Protein AF-A0A8C4RCW8-F1 (afdb_monomer_lite)

Secondary structure (DSSP, 8-state):
---SSHHHHHHHHHHHHHHHHHHHHHHHHHHHHHHHHHTT-------PPPPPTT--EEEEEE--SS-TT-TTEEEEEEEE-TTS-EEEEEEE-TT--EEE-TTTTTTEEEEEETTEEEEEE-S--GGG--EEEEEEEE-

Foldseek 3Di:
DDDDPVVVVVVVVVVVVVVVVVVVVVVVVVVVVVVVVVVVPDPPPPDDDDDDAQAKDKDKDFDDPDWQLDQQKKKWKWWADVPDDIDTAKIAHNVRDIDGDPVQVVFWDWGDDGRMIMIMGGRDDPVVPTDMDMDMDGD

Organism: Erpetoichthys calabaricus (NCBI:txid27687)

InterPro domains:
  IPR007110 Immunoglobulin-like domain [PS50835] (42-139)
  IPR013106 Immunoglobulin V-set domain [PF07686] (52-135)
  IPR013106 Immunoglobulin V-set domain [SM00406] (56-136)
  IPR013783 Immunoglobulin-like fold [G3DSA:2.60.40.10] (32-139)
  IPR036179 Immunoglobulin-like domain superfamily [SSF48726] (51-137)
  IPR050199 Immunoglobulin Heavy Variable [PTHR23266] (36-139)

pLDDT: mean 85.11, std 15.58, range [30.64, 97.31]

Structure (mmCIF, N/CA/C/O backbone):
data_AF-A0A8C4RCW8-F1
#
_entry.id   AF-A0A8C4RCW8-F1
#
loop_
_atom_site.group_PDB
_atom_site.id
_atom_site.type_symbol
_atom_site.label_atom_id
_atom_site.label_alt_id
_atom_site.label_comp_id
_atom_site.label_asym_id
_atom_site.label_entity_id
_atom_site.label_seq_id
_atom_site.pdbx_PDB_ins_code
_atom_site.Cartn_x
_atom_site.Cartn_y
_atom_site.Cartn_z
_atom_site.occupancy
_atom_site.B_iso_or_equiv
_atom_site.auth_seq_id
_atom_site.auth_comp_id
_atom_site.auth_asym_id
_atom_site.auth_atom_id
_atom_site.pdbx_PDB_model_num
ATOM 1 N N . MET A 1 1 ? 16.401 -87.319 11.602 1.00 30.64 1 MET A N 1
ATOM 2 C CA . MET A 1 1 ? 16.632 -86.314 12.660 1.00 30.64 1 MET A CA 1
ATOM 3 C C . MET A 1 1 ? 16.964 -84.978 11.993 1.00 30.64 1 MET A C 1
ATOM 5 O O . MET A 1 1 ? 17.911 -84.929 11.224 1.00 30.64 1 MET A O 1
ATOM 9 N N . PHE A 1 2 ? 16.088 -83.987 12.214 1.00 37.00 2 PHE A N 1
ATOM 10 C CA . PHE A 1 2 ? 16.123 -82.535 11.931 1.00 37.00 2 PHE A CA 1
ATOM 11 C C . PHE A 1 2 ? 16.823 -81.992 10.667 1.00 37.00 2 PHE A C 1
ATOM 13 O O . PHE A 1 2 ? 18.025 -81.754 10.696 1.00 37.00 2 PHE A O 1
ATOM 20 N N . LYS A 1 3 ? 16.043 -81.644 9.622 1.00 38.06 3 LYS A N 1
ATOM 21 C CA . LYS A 1 3 ? 16.319 -80.506 8.704 1.00 38.06 3 LYS A CA 1
ATOM 22 C C . LYS A 1 3 ? 15.182 -80.282 7.681 1.00 38.06 3 LYS A C 1
ATOM 24 O O . LYS A 1 3 ? 15.293 -80.714 6.545 1.00 38.06 3 LYS A O 1
ATOM 29 N N . CYS A 1 4 ? 14.089 -79.622 8.087 1.00 40.97 4 CYS A N 1
ATOM 30 C CA . CYS A 1 4 ? 13.158 -78.895 7.188 1.00 40.97 4 CYS A CA 1
ATOM 31 C C . CYS A 1 4 ? 12.113 -78.070 7.985 1.00 40.97 4 CYS A C 1
ATOM 33 O O . CYS A 1 4 ? 10.918 -78.166 7.755 1.00 40.97 4 CYS A O 1
ATOM 35 N N . HIS A 1 5 ? 12.553 -77.312 8.991 1.00 45.53 5 HIS A N 1
ATOM 36 C CA . HIS A 1 5 ? 11.699 -76.349 9.720 1.00 45.53 5 HIS A CA 1
ATOM 37 C C . HIS A 1 5 ? 12.378 -74.976 9.729 1.00 45.53 5 HIS A C 1
ATOM 39 O O . HIS A 1 5 ? 11.797 -73.981 9.320 1.00 45.53 5 HIS A O 1
ATOM 45 N N . ILE A 1 6 ? 13.693 -74.988 9.967 1.00 52.81 6 ILE A N 1
ATOM 46 C CA . ILE A 1 6 ? 14.587 -73.826 9.918 1.00 52.81 6 ILE A CA 1
ATOM 47 C C . ILE A 1 6 ? 14.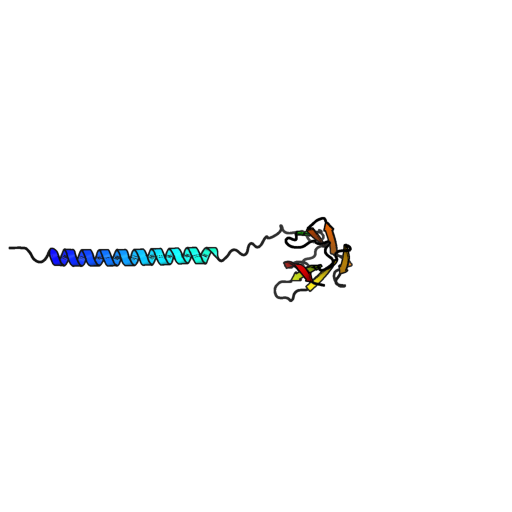459 -73.018 8.612 1.00 52.81 6 ILE A C 1
ATOM 49 O O . ILE A 1 6 ? 14.494 -71.799 8.660 1.00 52.81 6 ILE A O 1
ATOM 53 N N . TYR A 1 7 ? 14.283 -73.656 7.447 1.00 48.34 7 TYR A N 1
ATOM 54 C CA . TYR A 1 7 ? 14.145 -72.929 6.174 1.00 48.34 7 TYR A CA 1
ATOM 55 C C . TYR A 1 7 ? 12.815 -72.166 6.079 1.00 48.34 7 TYR A C 1
ATOM 57 O O . TYR A 1 7 ? 12.799 -71.030 5.625 1.00 48.34 7 TYR A O 1
ATOM 65 N N .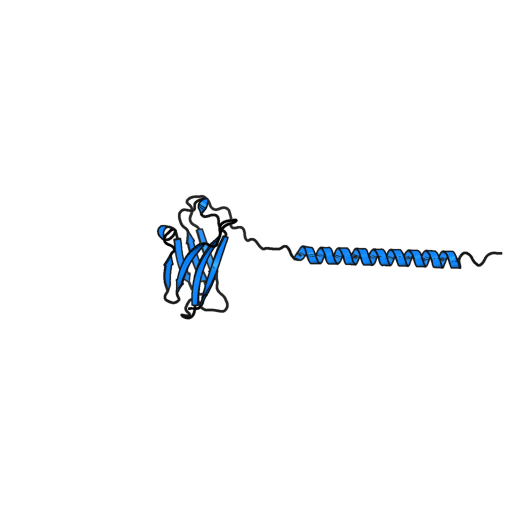 VAL A 1 8 ? 11.715 -72.757 6.553 1.00 56.84 8 VAL A N 1
ATOM 66 C CA . VAL A 1 8 ? 10.392 -72.114 6.552 1.00 56.84 8 VAL A CA 1
ATOM 67 C C . VAL A 1 8 ? 10.355 -70.981 7.580 1.00 56.84 8 VAL A C 1
ATOM 69 O O . VAL A 1 8 ? 9.899 -69.892 7.251 1.00 56.84 8 VAL A O 1
ATOM 72 N N . ASP A 1 9 ? 10.937 -71.181 8.765 1.00 68.31 9 ASP A N 1
ATOM 73 C CA . ASP A 1 9 ? 11.056 -70.141 9.794 1.00 68.31 9 ASP A CA 1
ATOM 74 C C . ASP A 1 9 ? 11.954 -68.974 9.331 1.00 68.31 9 ASP A C 1
ATOM 76 O O . ASP A 1 9 ? 11.612 -67.813 9.545 1.00 68.31 9 ASP A O 1
ATOM 80 N N . ILE A 1 10 ? 13.059 -69.251 8.621 1.00 66.12 10 ILE A N 1
ATOM 81 C CA . ILE A 1 10 ? 13.927 -68.223 8.013 1.00 66.12 10 ILE A CA 1
ATOM 82 C C . ILE A 1 10 ? 13.200 -67.464 6.899 1.00 66.12 10 ILE A C 1
ATOM 84 O O . ILE A 1 10 ? 13.324 -66.244 6.822 1.00 66.12 10 ILE A O 1
ATOM 88 N N . VAL A 1 11 ? 12.439 -68.151 6.042 1.00 70.62 11 VAL A N 1
ATOM 89 C CA . VAL A 1 11 ? 11.687 -67.516 4.946 1.00 70.62 11 VAL A CA 1
ATOM 90 C C . VAL A 1 11 ? 10.548 -66.650 5.493 1.00 70.62 11 VAL A C 1
ATOM 92 O O . VAL A 1 11 ? 10.370 -65.527 5.028 1.00 70.62 11 VAL A O 1
ATOM 95 N N . ILE A 1 12 ? 9.828 -67.110 6.522 1.00 77.25 12 ILE A N 1
ATOM 96 C CA . ILE A 1 12 ? 8.775 -66.336 7.199 1.00 77.25 12 ILE A CA 1
ATOM 97 C C . ILE A 1 12 ? 9.371 -65.131 7.932 1.00 77.25 12 ILE A C 1
ATOM 99 O O . ILE A 1 12 ? 8.858 -64.021 7.804 1.00 77.25 12 ILE A O 1
ATOM 103 N N . TYR A 1 13 ? 10.473 -65.316 8.663 1.00 77.94 13 TYR A N 1
ATOM 104 C CA . TYR A 1 13 ? 11.160 -64.229 9.361 1.00 77.94 13 TYR A CA 1
ATOM 105 C C . TYR A 1 13 ? 11.724 -63.192 8.381 1.00 77.94 13 TYR A C 1
ATOM 107 O O . TYR A 1 13 ? 11.571 -61.989 8.588 1.00 77.94 13 TYR A O 1
ATOM 115 N N . SER A 1 14 ? 12.301 -63.646 7.264 1.00 80.94 14 SER A N 1
ATOM 116 C CA . SER A 1 14 ? 12.764 -62.781 6.177 1.00 80.94 14 SER A CA 1
ATOM 117 C C . SER A 1 14 ? 11.608 -62.004 5.540 1.00 80.94 14 SER A C 1
ATOM 119 O O . SER A 1 14 ? 11.719 -60.792 5.367 1.00 80.94 14 SER A O 1
ATOM 121 N N . PHE A 1 15 ? 10.474 -62.654 5.267 1.00 86.12 15 PHE A N 1
ATOM 122 C CA . PHE A 1 15 ? 9.273 -62.006 4.737 1.00 86.12 15 PHE A CA 1
ATOM 123 C C . PHE A 1 15 ? 8.693 -60.966 5.710 1.00 86.12 15 PHE A C 1
ATOM 125 O O . PHE A 1 15 ? 8.351 -59.857 5.302 1.00 86.12 15 PHE A O 1
ATOM 132 N N . TYR A 1 16 ? 8.652 -61.280 7.008 1.00 86.38 16 TYR A N 1
ATOM 133 C CA . TYR A 1 16 ? 8.204 -60.361 8.056 1.00 86.38 16 TYR A CA 1
ATOM 134 C C . TYR A 1 16 ? 9.112 -59.127 8.176 1.00 86.38 16 TYR A C 1
ATOM 136 O O . TYR A 1 16 ? 8.618 -58.002 8.256 1.00 86.38 16 TYR A O 1
ATOM 144 N N . ILE A 1 17 ? 10.436 -59.309 8.101 1.00 86.81 17 ILE A N 1
ATOM 145 C CA . ILE A 1 17 ? 11.400 -58.199 8.054 1.00 86.81 17 ILE A CA 1
ATOM 146 C C . ILE A 1 17 ? 11.170 -57.322 6.819 1.00 86.81 17 ILE A C 1
ATOM 148 O O . ILE A 1 17 ? 11.154 -56.099 6.941 1.00 86.81 17 ILE A O 1
ATOM 152 N N . ILE A 1 18 ? 10.957 -57.920 5.642 1.00 90.00 18 ILE A N 1
ATOM 153 C CA . ILE A 1 18 ? 10.690 -57.176 4.403 1.00 90.00 18 ILE A CA 1
ATOM 154 C C . ILE A 1 18 ? 9.410 -56.338 4.540 1.00 90.00 18 ILE A C 1
ATOM 156 O O . ILE A 1 18 ? 9.418 -55.162 4.182 1.00 90.00 18 ILE A O 1
ATOM 160 N N . ILE A 1 19 ? 8.339 -56.893 5.117 1.00 91.31 19 ILE A N 1
ATOM 161 C CA . ILE A 1 19 ? 7.096 -56.151 5.386 1.00 91.31 19 ILE A CA 1
ATOM 162 C C . ILE A 1 19 ? 7.344 -54.978 6.339 1.00 91.31 19 ILE A C 1
ATOM 164 O O . ILE A 1 19 ? 6.874 -53.874 6.070 1.00 91.31 19 ILE A O 1
ATOM 168 N N . ILE A 1 20 ? 8.099 -55.182 7.423 1.00 92.00 20 ILE A N 1
ATOM 169 C CA . ILE A 1 20 ? 8.439 -54.102 8.361 1.00 92.00 20 ILE A CA 1
ATOM 170 C C . ILE A 1 20 ? 9.222 -52.992 7.654 1.00 92.00 20 ILE A C 1
ATOM 172 O O . ILE A 1 20 ? 8.903 -51.820 7.833 1.00 92.00 20 ILE A O 1
ATOM 176 N N . ILE A 1 21 ? 10.204 -53.338 6.817 1.00 93.12 21 ILE A N 1
ATOM 177 C CA . ILE A 1 21 ? 10.981 -52.360 6.042 1.00 93.12 21 ILE A CA 1
ATOM 178 C C . ILE A 1 21 ? 10.069 -51.581 5.082 1.00 93.12 21 ILE A C 1
ATOM 180 O O . ILE A 1 21 ? 10.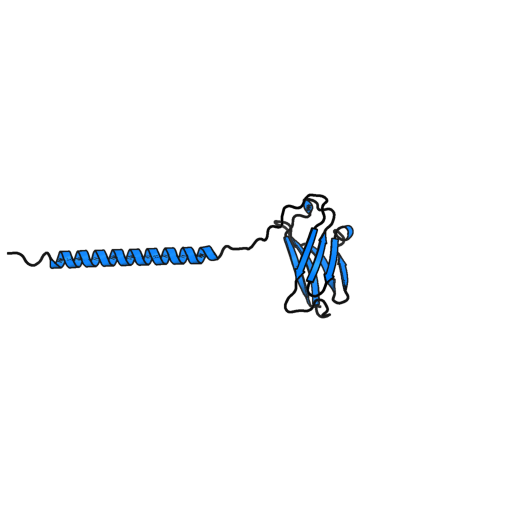192 -50.360 4.982 1.00 93.12 21 ILE A O 1
ATOM 184 N N . ILE A 1 22 ? 9.119 -52.256 4.424 1.00 94.19 22 ILE A N 1
ATOM 185 C CA . ILE A 1 22 ? 8.127 -51.614 3.546 1.00 94.19 22 ILE A CA 1
ATOM 186 C C . ILE A 1 22 ? 7.196 -50.681 4.343 1.00 94.19 22 ILE A C 1
ATOM 188 O O . ILE A 1 22 ? 6.862 -49.590 3.886 1.00 94.19 22 ILE A O 1
ATOM 192 N N . ILE A 1 23 ? 6.795 -51.053 5.557 1.00 95.00 23 ILE A N 1
ATOM 193 C CA . ILE A 1 23 ? 6.008 -50.160 6.418 1.00 95.00 23 ILE A CA 1
ATOM 194 C C . ILE A 1 23 ? 6.839 -48.940 6.831 1.00 95.00 23 ILE A C 1
ATOM 196 O O . ILE A 1 23 ? 6.342 -47.818 6.764 1.00 95.00 23 ILE A O 1
ATOM 200 N N . ILE A 1 24 ? 8.110 -49.125 7.199 1.00 95.38 24 ILE A N 1
ATOM 201 C CA . ILE A 1 24 ? 9.003 -48.024 7.582 1.00 95.38 24 ILE A CA 1
ATOM 202 C C . ILE A 1 24 ? 9.232 -47.063 6.409 1.00 95.38 24 ILE A C 1
ATOM 204 O O . ILE A 1 24 ? 9.157 -45.853 6.615 1.00 95.38 24 ILE A O 1
ATOM 208 N N . ILE A 1 25 ? 9.458 -47.555 5.181 1.00 95.38 25 ILE A N 1
ATOM 209 C CA . ILE A 1 25 ? 9.622 -46.659 4.023 1.00 95.38 25 ILE A CA 1
ATOM 210 C C . ILE A 1 25 ? 8.329 -45.884 3.741 1.00 95.38 25 ILE A C 1
ATOM 212 O O . ILE A 1 25 ? 8.394 -44.686 3.481 1.00 95.38 25 ILE A O 1
ATOM 216 N N . ILE A 1 26 ? 7.154 -46.516 3.866 1.00 95.56 26 ILE A N 1
ATOM 217 C CA . ILE A 1 26 ? 5.866 -45.824 3.715 1.00 95.56 26 ILE A CA 1
ATOM 218 C C . ILE A 1 26 ? 5.720 -44.739 4.788 1.00 95.56 26 ILE A C 1
ATOM 220 O O . ILE A 1 26 ? 5.340 -43.621 4.448 1.00 95.56 26 ILE A O 1
ATOM 224 N N . ILE A 1 27 ? 6.080 -45.031 6.046 1.00 95.50 27 ILE A N 1
ATOM 225 C CA . ILE A 1 27 ? 6.079 -44.063 7.157 1.00 95.50 27 ILE A CA 1
ATOM 226 C C . ILE A 1 27 ? 7.034 -42.887 6.880 1.00 95.50 27 ILE A C 1
ATOM 228 O O . ILE A 1 27 ? 6.695 -41.730 7.129 1.00 95.50 27 ILE A O 1
ATOM 232 N N . ILE A 1 28 ? 8.218 -43.150 6.326 1.00 94.94 28 ILE A N 1
ATOM 233 C CA . ILE A 1 28 ? 9.156 -42.087 5.947 1.00 94.94 28 ILE A CA 1
ATOM 234 C C . ILE A 1 28 ? 8.584 -41.233 4.813 1.00 94.94 28 ILE A C 1
ATOM 236 O O . ILE A 1 28 ? 8.646 -40.009 4.890 1.00 94.94 28 ILE A O 1
ATOM 240 N N . ILE A 1 29 ? 7.979 -41.846 3.792 1.00 93.94 29 ILE A N 1
ATOM 241 C CA . ILE A 1 29 ? 7.363 -41.116 2.677 1.00 93.94 29 ILE A CA 1
ATOM 242 C C . ILE A 1 29 ? 6.220 -40.224 3.176 1.00 93.94 29 ILE A C 1
ATOM 244 O O . ILE A 1 29 ? 6.155 -39.064 2.773 1.00 93.94 29 ILE A O 1
ATOM 248 N N . ILE A 1 30 ? 5.359 -40.718 4.079 1.00 92.69 30 ILE A N 1
ATOM 249 C CA . ILE A 1 30 ? 4.265 -39.916 4.656 1.00 92.69 30 ILE A CA 1
ATOM 250 C C . ILE A 1 30 ? 4.793 -38.754 5.517 1.00 92.69 30 ILE A C 1
ATOM 252 O O . ILE A 1 30 ? 4.248 -37.655 5.471 1.00 92.69 30 ILE A O 1
ATOM 256 N N . ILE A 1 31 ? 5.897 -38.946 6.246 1.00 91.06 31 ILE A N 1
ATOM 257 C CA . ILE A 1 31 ? 6.556 -37.855 6.979 1.00 91.06 31 ILE A CA 1
ATOM 258 C C . ILE A 1 31 ? 7.134 -36.812 6.018 1.00 91.06 31 ILE A C 1
ATOM 260 O O . ILE A 1 31 ? 6.937 -35.619 6.232 1.00 91.06 31 ILE A O 1
ATOM 264 N N . ILE A 1 32 ? 7.793 -37.239 4.937 1.00 89.56 32 ILE A N 1
ATOM 265 C CA . ILE A 1 32 ? 8.357 -36.327 3.933 1.00 89.56 32 ILE A CA 1
ATOM 266 C C . ILE A 1 32 ? 7.254 -35.491 3.279 1.00 89.56 32 ILE A C 1
ATOM 268 O O . ILE A 1 32 ? 7.410 -34.278 3.168 1.00 89.56 32 ILE A O 1
ATOM 272 N N . ILE A 1 33 ? 6.120 -36.092 2.895 1.00 87.88 33 ILE A N 1
ATOM 273 C CA . ILE A 1 33 ? 5.001 -35.321 2.333 1.00 87.88 33 ILE A CA 1
ATOM 274 C C . ILE A 1 33 ? 4.449 -34.326 3.356 1.00 87.88 33 ILE A C 1
ATOM 276 O O . ILE A 1 33 ? 4.268 -33.176 2.980 1.00 87.88 33 ILE A O 1
ATOM 280 N N . ILE A 1 34 ? 4.282 -34.697 4.638 1.00 85.56 34 ILE A N 1
ATOM 281 C CA . ILE A 1 34 ? 3.847 -33.768 5.703 1.00 85.56 34 ILE A CA 1
ATOM 282 C C . ILE A 1 34 ? 4.785 -32.559 5.830 1.00 85.56 34 ILE A C 1
ATOM 284 O O . ILE A 1 34 ? 4.314 -31.432 5.990 1.00 85.56 34 ILE A O 1
ATOM 288 N N . ILE A 1 35 ? 6.098 -32.774 5.747 1.00 83.25 35 ILE A N 1
ATOM 289 C CA . ILE A 1 35 ? 7.082 -31.686 5.788 1.00 83.25 35 ILE A CA 1
ATOM 290 C C . ILE A 1 35 ? 6.904 -30.773 4.562 1.00 83.25 35 ILE A C 1
ATOM 292 O O . ILE A 1 35 ? 6.790 -29.562 4.710 1.00 83.25 35 ILE A O 1
ATOM 296 N N . ILE A 1 36 ? 6.745 -31.348 3.364 1.00 79.12 36 ILE A N 1
ATOM 297 C CA . ILE A 1 36 ? 6.551 -30.578 2.123 1.00 79.12 36 ILE A CA 1
ATOM 298 C C . ILE A 1 36 ? 5.269 -29.725 2.156 1.00 79.12 36 ILE A C 1
ATOM 300 O O . ILE A 1 36 ? 5.290 -28.584 1.703 1.00 79.12 36 ILE A O 1
ATOM 304 N N . ILE A 1 37 ? 4.148 -30.234 2.685 1.00 72.69 37 ILE A N 1
ATOM 305 C CA . ILE A 1 37 ? 2.909 -29.434 2.813 1.00 72.69 37 ILE A CA 1
ATOM 306 C C . ILE A 1 37 ? 2.973 -28.388 3.933 1.00 72.69 37 ILE A C 1
ATOM 308 O O . ILE A 1 37 ? 2.220 -27.417 3.870 1.00 72.69 37 ILE A O 1
ATOM 312 N N . SER A 1 38 ? 3.841 -28.535 4.940 1.00 64.94 38 SER A N 1
ATOM 313 C CA . SER A 1 38 ? 3.949 -27.542 6.022 1.00 64.94 38 SER A CA 1
ATOM 314 C C . SER A 1 38 ? 4.770 -26.303 5.640 1.00 64.94 38 SER A C 1
ATOM 316 O O . SER A 1 38 ? 4.497 -25.229 6.172 1.00 64.94 38 SER A O 1
ATOM 318 N N . ASP A 1 39 ? 5.653 -26.394 4.639 1.00 58.06 39 ASP A N 1
ATOM 319 C CA . ASP A 1 39 ? 6.372 -25.239 4.068 1.00 58.06 39 ASP A CA 1
ATOM 320 C C . ASP A 1 39 ? 5.472 -24.296 3.229 1.00 58.06 39 ASP A C 1
ATOM 322 O O . ASP A 1 39 ? 5.887 -23.199 2.854 1.00 58.06 39 ASP A O 1
ATOM 326 N N . VAL A 1 40 ? 4.219 -24.683 2.946 1.00 58.41 40 VAL A N 1
ATOM 327 C CA . VAL A 1 40 ? 3.284 -23.923 2.086 1.00 58.41 40 VAL A CA 1
ATOM 328 C C . VAL A 1 40 ? 2.517 -22.821 2.840 1.00 58.41 40 VAL A C 1
ATOM 330 O O . VAL A 1 40 ? 1.934 -21.940 2.213 1.00 58.41 40 VAL A O 1
ATOM 333 N N . LEU A 1 41 ? 2.537 -22.796 4.178 1.00 54.84 41 LEU A N 1
ATOM 334 C CA . LEU A 1 41 ? 1.860 -21.763 4.977 1.00 54.84 41 LEU A CA 1
ATOM 335 C C . LEU A 1 41 ? 2.850 -20.739 5.528 1.00 54.84 41 LEU A C 1
ATOM 337 O O . LEU A 1 41 ? 3.095 -20.657 6.729 1.00 54.84 41 LEU A O 1
ATOM 341 N N . SER A 1 42 ? 3.398 -19.911 4.649 1.00 51.84 42 SER A N 1
ATOM 342 C CA . SER A 1 42 ? 4.016 -18.660 5.082 1.00 51.84 42 SER A CA 1
ATOM 343 C C . SER A 1 42 ? 3.507 -17.495 4.242 1.00 51.84 42 SER A C 1
ATOM 345 O O . SER A 1 42 ? 4.219 -16.927 3.421 1.00 51.84 42 SER A O 1
ATOM 347 N N . ASP A 1 43 ? 2.264 -17.079 4.503 1.00 49.75 43 ASP A N 1
ATOM 348 C CA . ASP A 1 43 ? 1.937 -15.671 4.295 1.00 49.75 43 ASP A CA 1
ATOM 349 C C . ASP A 1 43 ? 2.806 -14.875 5.278 1.00 49.75 43 ASP A C 1
ATOM 351 O O . ASP A 1 43 ? 2.555 -14.844 6.485 1.00 49.75 43 ASP A O 1
ATOM 355 N N . ILE A 1 44 ? 3.883 -14.265 4.775 1.00 51.47 44 ILE A N 1
ATOM 356 C CA . ILE A 1 44 ? 4.693 -13.303 5.525 1.00 51.47 44 ILE A CA 1
ATOM 357 C C . ILE A 1 44 ? 3.817 -12.062 5.735 1.00 51.47 44 ILE A C 1
ATOM 359 O O . ILE A 1 44 ? 3.877 -11.092 4.980 1.00 51.47 44 ILE A O 1
ATOM 363 N N . ILE A 1 45 ? 2.955 -12.087 6.750 1.00 46.78 45 ILE A N 1
ATOM 364 C CA . ILE A 1 45 ? 2.223 -10.899 7.183 1.00 46.78 45 ILE A CA 1
ATOM 365 C C . ILE A 1 45 ? 3.193 -10.088 8.036 1.00 46.78 45 ILE A C 1
ATOM 367 O O . ILE A 1 45 ? 3.383 -10.344 9.223 1.00 46.78 45 ILE A O 1
ATOM 371 N N . LEU A 1 46 ? 3.837 -9.102 7.412 1.00 51.28 46 LEU A N 1
ATOM 372 C CA . LEU A 1 46 ? 4.589 -8.071 8.120 1.00 51.28 46 LEU A CA 1
ATOM 373 C C . LEU A 1 46 ? 3.610 -7.235 8.952 1.00 51.28 46 LEU A C 1
ATOM 375 O O . LEU A 1 46 ? 3.033 -6.258 8.476 1.00 51.28 46 LEU A O 1
ATOM 379 N N . THR A 1 47 ? 3.399 -7.627 10.206 1.00 53.97 47 THR A N 1
ATOM 380 C CA . THR A 1 47 ? 2.659 -6.810 11.168 1.00 53.97 47 THR A CA 1
ATOM 381 C C . THR A 1 47 ? 3.537 -5.641 11.596 1.00 53.97 47 THR A C 1
ATOM 383 O O . THR A 1 47 ? 4.559 -5.831 12.257 1.00 53.97 47 THR A O 1
ATOM 386 N N . GLN A 1 48 ? 3.152 -4.423 11.218 1.00 65.56 48 GLN A N 1
ATOM 387 C CA . GLN A 1 48 ? 3.763 -3.213 11.761 1.00 65.56 48 GLN A CA 1
ATOM 388 C C . GLN A 1 48 ? 3.429 -3.090 13.258 1.00 65.56 48 GLN A C 1
ATOM 390 O O . GLN A 1 48 ? 2.360 -3.521 13.697 1.00 65.56 48 GLN A O 1
ATOM 395 N N . SER A 1 49 ? 4.334 -2.502 14.046 1.00 69.75 49 SER A N 1
ATOM 396 C CA . SER A 1 49 ? 4.101 -2.232 15.468 1.00 69.75 49 SER A CA 1
ATOM 397 C C . SER A 1 49 ? 2.787 -1.461 15.677 1.00 69.75 49 SER A C 1
ATOM 399 O O . SER A 1 49 ? 2.499 -0.560 14.882 1.00 69.75 49 SER A O 1
ATOM 401 N N . PRO A 1 50 ? 2.007 -1.755 16.737 1.00 66.31 50 PRO A N 1
ATOM 402 C CA . PRO A 1 50 ? 0.754 -1.058 17.007 1.00 66.31 50 PRO A CA 1
ATOM 403 C C . PRO A 1 50 ? 0.977 0.455 17.110 1.00 66.31 50 PRO A C 1
ATOM 405 O O . PRO A 1 50 ? 1.729 0.928 17.963 1.00 66.31 50 PRO A O 1
ATOM 408 N N . LEU A 1 51 ? 0.325 1.212 16.230 1.00 78.00 51 LEU A N 1
ATOM 409 C CA . LEU A 1 51 ? 0.352 2.673 16.239 1.00 78.00 51 LEU A CA 1
ATO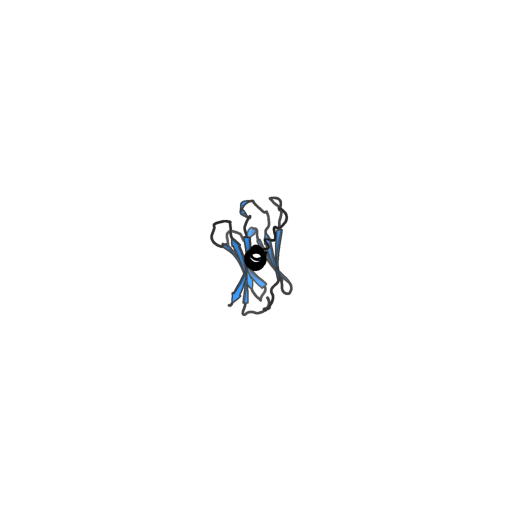M 410 C C . LEU A 1 51 ? -0.716 3.200 17.202 1.00 78.00 51 LEU A C 1
ATOM 412 O O . LEU A 1 51 ? -1.820 2.661 17.285 1.00 78.00 51 LEU A O 1
ATOM 416 N N . GLN A 1 52 ? -0.397 4.269 17.931 1.00 79.31 52 GLN A N 1
ATOM 417 C CA . GLN A 1 52 ? -1.356 4.899 18.840 1.00 79.31 52 GLN A CA 1
ATOM 418 C C . GLN A 1 52 ? -2.375 5.753 18.063 1.00 79.31 52 GLN A C 1
ATOM 420 O O . GLN A 1 52 ? -1.992 6.420 17.094 1.00 79.31 52 GLN A O 1
ATOM 425 N N . PRO A 1 53 ? -3.653 5.801 18.485 1.00 80.19 53 PRO A N 1
ATOM 426 C CA . PRO A 1 53 ? -4.624 6.739 17.927 1.00 80.19 53 PRO A CA 1
ATOM 427 C C . PRO A 1 53 ? -4.118 8.187 17.999 1.00 80.19 53 PRO A C 1
ATOM 429 O O . PRO A 1 53 ? -3.466 8.578 18.964 1.00 80.19 53 PRO A O 1
ATOM 432 N N . GLY A 1 54 ? -4.391 8.983 16.968 1.00 83.56 54 GLY A N 1
ATOM 433 C CA . GLY A 1 54 ? -3.919 10.367 16.848 1.00 83.56 54 GLY A CA 1
ATOM 434 C C . GLY A 1 54 ? -2.489 10.517 16.313 1.00 83.56 54 GLY A C 1
ATOM 435 O O . GLY A 1 54 ? -2.129 11.608 15.872 1.00 83.56 54 GLY A O 1
ATOM 436 N N . SER A 1 55 ? -1.694 9.442 16.269 1.00 87.75 55 SER A N 1
ATOM 437 C CA . SER A 1 55 ? -0.388 9.458 15.599 1.00 87.75 55 SER A CA 1
ATOM 438 C C . SER A 1 55 ? -0.531 9.490 14.068 1.00 87.75 55 SER A C 1
ATOM 440 O O . SER A 1 55 ? -1.626 9.357 13.514 1.00 87.75 55 SER A O 1
ATOM 442 N N . SER A 1 56 ? 0.580 9.722 13.372 1.00 91.00 56 SER A N 1
ATOM 443 C CA . SER A 1 56 ? 0.659 9.634 11.911 1.00 91.00 56 SER A CA 1
ATOM 444 C C . SER A 1 56 ? 1.602 8.504 11.527 1.00 91.00 56 SER A C 1
ATOM 446 O O . SER A 1 56 ? 2.575 8.251 12.236 1.00 91.00 56 SER A O 1
ATOM 448 N N . PHE A 1 57 ? 1.350 7.860 10.393 1.00 89.56 57 PHE A N 1
ATOM 449 C CA . PHE A 1 57 ? 2.243 6.838 9.856 1.00 89.56 57 PHE A CA 1
ATOM 450 C C . PHE A 1 57 ? 2.491 7.047 8.369 1.00 89.56 57 PHE A C 1
ATOM 452 O O . PHE A 1 57 ? 1.695 7.686 7.678 1.00 89.56 57 PHE A O 1
ATOM 459 N N . THR A 1 58 ? 3.612 6.509 7.894 1.00 93.56 58 THR A N 1
ATOM 460 C CA . THR A 1 58 ? 4.004 6.573 6.488 1.00 93.56 58 THR A CA 1
ATOM 461 C C . THR A 1 58 ? 4.272 5.169 5.977 1.00 93.56 58 THR A C 1
ATOM 463 O O . THR A 1 58 ? 5.089 4.444 6.543 1.00 93.56 58 THR A O 1
ATOM 466 N N . LEU A 1 59 ? 3.602 4.812 4.888 1.00 93.88 59 LEU A N 1
ATOM 467 C CA . LEU A 1 59 ? 3.895 3.631 4.086 1.00 93.88 59 LEU A CA 1
ATOM 468 C C . LEU A 1 59 ? 4.753 4.035 2.897 1.00 93.88 59 LEU A C 1
ATOM 470 O O . LEU A 1 59 ? 4.562 5.112 2.335 1.00 93.88 59 LEU A O 1
ATOM 474 N N . THR A 1 60 ? 5.655 3.153 2.484 1.00 95.25 60 THR A N 1
ATOM 475 C CA . THR A 1 60 ? 6.507 3.350 1.310 1.00 95.25 60 THR A CA 1
ATOM 476 C C . THR A 1 60 ? 6.430 2.113 0.433 1.00 95.25 60 THR A C 1
ATOM 478 O O . THR A 1 60 ? 6.583 0.998 0.923 1.00 95.25 60 THR A O 1
ATOM 481 N N . CYS A 1 61 ? 6.198 2.316 -0.861 1.00 94.62 61 CYS A N 1
ATOM 482 C CA . CYS A 1 61 ? 6.230 1.278 -1.878 1.00 94.62 61 CYS A CA 1
ATOM 483 C C . CYS A 1 61 ? 7.376 1.563 -2.851 1.00 94.62 61 CYS A C 1
ATOM 485 O O . CYS A 1 61 ? 7.374 2.580 -3.551 1.00 94.62 61 CYS A O 1
ATOM 487 N N . THR A 1 62 ? 8.359 0.667 -2.868 1.00 95.50 62 THR A N 1
ATOM 488 C CA . THR A 1 62 ? 9.492 0.700 -3.798 1.00 95.50 62 THR A CA 1
ATOM 489 C C . THR A 1 62 ? 9.133 -0.107 -5.032 1.00 95.50 62 THR A C 1
ATOM 491 O O . THR A 1 62 ? 8.777 -1.279 -4.922 1.00 95.50 62 THR A O 1
ATOM 494 N N . VAL A 1 63 ? 9.230 0.505 -6.208 1.00 92.62 63 VAL A N 1
ATOM 495 C CA . VAL A 1 63 ? 8.881 -0.158 -7.464 1.00 92.62 63 VAL A CA 1
ATOM 496 C C . VAL A 1 63 ? 10.109 -0.772 -8.119 1.00 92.62 63 VAL A C 1
ATOM 498 O O . VAL A 1 63 ? 11.215 -0.231 -8.060 1.00 92.62 63 VAL A O 1
ATOM 501 N N . SER A 1 64 ? 9.903 -1.909 -8.773 1.00 92.88 64 SER A N 1
ATOM 502 C CA . SER A 1 64 ? 10.888 -2.575 -9.618 1.00 92.88 64 SER A CA 1
ATOM 503 C C . SER A 1 64 ? 10.251 -2.898 -10.974 1.00 92.88 64 SER A C 1
ATOM 505 O O . SER A 1 64 ? 9.043 -3.110 -11.077 1.00 92.88 64 SER A O 1
ATOM 507 N N . GLY A 1 65 ? 11.047 -2.870 -12.046 1.00 89.75 65 GLY A N 1
ATOM 508 C CA . GLY A 1 65 ? 10.578 -3.175 -13.406 1.00 89.75 65 GLY A CA 1
ATOM 509 C C . GLY A 1 65 ? 9.862 -2.038 -14.153 1.00 89.75 65 GLY A C 1
ATOM 510 O O . GLY A 1 65 ? 9.515 -2.221 -15.315 1.00 89.75 65 GLY A O 1
ATOM 511 N N . TYR A 1 66 ? 9.662 -0.869 -13.536 1.00 89.56 66 TYR A N 1
ATOM 512 C CA . TYR A 1 66 ? 9.248 0.363 -14.223 1.00 89.56 66 TYR A CA 1
ATOM 513 C C . TYR A 1 66 ? 9.765 1.608 -13.488 1.00 89.56 66 TYR A C 1
ATOM 515 O O . TYR A 1 66 ? 10.199 1.514 -12.339 1.00 89.56 66 TYR A O 1
ATOM 523 N N . SER A 1 67 ? 9.718 2.770 -14.148 1.00 92.19 67 SER A N 1
ATOM 524 C CA . SER A 1 67 ? 10.060 4.055 -13.527 1.00 92.19 67 SER A CA 1
ATOM 525 C C . SER A 1 67 ? 8.809 4.815 -13.095 1.00 92.19 67 SER A C 1
ATOM 527 O O . SER A 1 67 ? 7.855 4.936 -13.858 1.00 92.19 67 SER A O 1
ATOM 529 N N . LEU A 1 68 ? 8.844 5.425 -11.907 1.00 92.69 68 LEU A N 1
ATOM 530 C CA . LEU A 1 68 ? 7.797 6.349 -11.451 1.00 92.69 68 LEU A CA 1
ATOM 531 C C . LEU A 1 68 ? 7.727 7.643 -12.278 1.00 92.69 68 LEU A C 1
ATOM 533 O O . LEU A 1 68 ? 6.770 8.395 -12.133 1.00 92.69 68 LEU A O 1
ATOM 537 N N . THR A 1 69 ? 8.736 7.930 -13.105 1.00 94.31 69 THR A N 1
ATOM 538 C CA . THR A 1 69 ? 8.764 9.082 -14.023 1.00 94.31 69 THR A CA 1
ATOM 539 C C . THR A 1 69 ? 8.313 8.738 -15.442 1.00 94.31 69 THR A C 1
ATOM 541 O O . THR A 1 69 ? 8.293 9.620 -16.296 1.00 94.31 69 THR A O 1
ATOM 544 N N . ASP A 1 70 ? 7.962 7.482 -15.711 1.00 94.12 70 ASP A N 1
ATOM 545 C CA . ASP A 1 70 ? 7.449 7.051 -17.010 1.00 94.12 70 ASP A CA 1
ATOM 546 C C . ASP A 1 70 ? 5.970 7.442 -17.147 1.00 94.12 70 ASP A C 1
ATOM 548 O O . ASP A 1 70 ? 5.137 7.047 -16.331 1.00 94.12 70 ASP A O 1
ATOM 552 N N . SER A 1 71 ? 5.640 8.233 -18.170 1.00 93.69 71 SER A N 1
ATOM 553 C CA . SER A 1 71 ? 4.276 8.712 -18.421 1.00 93.69 71 SER A CA 1
ATOM 554 C C . SER A 1 71 ? 3.294 7.622 -18.842 1.00 93.69 71 SER A C 1
ATOM 556 O O . SER A 1 71 ? 2.093 7.850 -18.764 1.00 93.69 71 SER A O 1
ATOM 558 N N . SER A 1 72 ? 3.761 6.432 -19.228 1.00 93.00 72 SER A N 1
ATOM 559 C CA . SER A 1 72 ? 2.881 5.291 -19.512 1.00 93.00 72 SER A CA 1
ATOM 560 C C . SER A 1 72 ? 2.273 4.661 -18.252 1.00 93.00 72 SER A C 1
ATOM 562 O O . SER A 1 72 ? 1.338 3.859 -18.347 1.00 93.00 72 SER A O 1
ATOM 564 N N . TYR A 1 73 ? 2.761 5.037 -17.062 1.00 90.31 73 TYR A N 1
ATOM 565 C CA . TYR A 1 73 ? 2.307 4.487 -15.791 1.00 90.31 73 TYR A CA 1
ATOM 566 C C . TYR A 1 73 ? 1.897 5.561 -14.783 1.00 90.31 73 TYR A C 1
ATOM 568 O O . TYR A 1 73 ? 2.405 6.678 -14.733 1.00 90.31 73 TYR A O 1
ATOM 576 N N . ALA A 1 74 ? 0.990 5.169 -13.899 1.00 93.25 74 ALA A N 1
ATOM 577 C CA . ALA A 1 74 ? 0.631 5.895 -12.695 1.00 93.25 74 ALA A CA 1
ATOM 578 C C . ALA A 1 74 ? 0.607 4.932 -11.504 1.00 93.25 74 ALA A C 1
ATOM 580 O O . ALA A 1 74 ? 0.377 3.731 -11.668 1.00 93.25 74 ALA A O 1
ATOM 581 N N . SER A 1 75 ? 0.839 5.447 -10.300 1.00 95.19 75 SER A N 1
ATOM 582 C CA . SER A 1 75 ? 0.932 4.620 -9.092 1.00 95.19 75 SER A CA 1
ATOM 583 C C . SER A 1 75 ? -0.162 4.992 -8.100 1.00 95.19 75 SER A C 1
ATOM 585 O O . SER A 1 75 ? -0.398 6.167 -7.834 1.00 95.19 75 SER A O 1
ATOM 587 N N . ASN A 1 76 ? -0.860 3.986 -7.582 1.00 95.31 76 ASN A N 1
ATOM 588 C CA . ASN A 1 76 ? -2.068 4.137 -6.779 1.00 95.31 76 ASN A CA 1
ATOM 589 C C . ASN A 1 76 ? -1.867 3.575 -5.379 1.00 95.31 76 ASN A C 1
ATOM 591 O O . ASN A 1 76 ? -1.168 2.576 -5.207 1.00 95.31 76 ASN A O 1
ATOM 595 N N . TRP A 1 77 ? -2.575 4.169 -4.424 1.00 96.62 77 TRP A N 1
ATOM 596 C CA . TRP A 1 77 ? -2.790 3.611 -3.097 1.00 96.62 77 TRP A CA 1
ATOM 597 C C . TRP A 1 77 ? -4.232 3.142 -2.954 1.00 96.62 77 TRP A C 1
ATOM 599 O O . TRP A 1 77 ? -5.177 3.855 -3.297 1.00 96.62 77 TRP A O 1
ATOM 609 N N . ILE A 1 78 ? -4.390 1.932 -2.438 1.00 95.75 78 ILE A N 1
ATOM 610 C CA . ILE A 1 78 ? -5.672 1.274 -2.204 1.00 95.75 78 ILE A CA 1
ATOM 611 C C . ILE A 1 78 ? -5.637 0.735 -0.778 1.00 95.75 78 ILE A C 1
ATOM 613 O O . ILE A 1 78 ? -4.601 0.245 -0.337 1.00 95.75 78 ILE A O 1
ATOM 617 N N . ARG A 1 79 ? -6.746 0.801 -0.046 1.00 94.50 79 ARG A N 1
ATOM 618 C CA . ARG A 1 79 ? -6.887 0.103 1.236 1.00 94.50 79 ARG A CA 1
ATOM 619 C C . ARG A 1 79 ? -8.041 -0.881 1.204 1.00 94.50 79 ARG A C 1
ATOM 621 O O . ARG A 1 79 ? -9.008 -0.684 0.477 1.00 94.50 79 ARG A O 1
ATOM 628 N N . GLN A 1 80 ? -7.964 -1.916 2.023 1.00 94.19 80 GLN A N 1
ATOM 629 C CA . GLN A 1 80 ? -9.020 -2.900 2.189 1.00 94.19 80 GLN A CA 1
ATOM 630 C C . GLN A 1 80 ? -9.272 -3.157 3.670 1.00 94.19 80 GLN A C 1
ATOM 632 O O . GLN A 1 80 ? -8.386 -3.596 4.405 1.00 94.19 80 GLN A O 1
ATOM 637 N N . PHE A 1 81 ? -10.504 -2.903 4.104 1.00 91.50 81 PHE A N 1
ATOM 638 C CA . PHE A 1 81 ? -10.943 -3.285 5.441 1.00 91.50 81 PHE A CA 1
ATOM 639 C C . PHE A 1 81 ? -11.233 -4.790 5.505 1.00 91.50 81 PHE A C 1
ATOM 641 O O . PHE A 1 81 ? -11.691 -5.356 4.506 1.00 91.50 81 PHE A O 1
ATOM 648 N N . PRO A 1 82 ? -11.051 -5.434 6.671 1.00 90.81 82 PRO A N 1
ATOM 649 C CA . PRO A 1 82 ? -11.427 -6.832 6.858 1.00 90.81 82 PRO A CA 1
ATOM 650 C C . PRO A 1 82 ? -12.878 -7.085 6.420 1.00 90.81 82 PRO A C 1
ATOM 652 O O . PRO A 1 82 ? -13.801 -6.418 6.889 1.00 90.81 82 PRO A O 1
ATOM 655 N N . GLY A 1 83 ? -13.074 -8.016 5.483 1.00 91.44 83 GLY A N 1
ATOM 656 C CA . GLY A 1 83 ? -14.397 -8.385 4.965 1.00 91.44 83 GLY A CA 1
ATOM 657 C C . GLY A 1 83 ? -15.085 -7.343 4.070 1.00 91.44 83 GLY A C 1
ATOM 658 O O . GLY A 1 83 ? -16.270 -7.499 3.786 1.00 91.44 83 GLY A O 1
ATOM 659 N N . LYS A 1 84 ? -14.389 -6.286 3.621 1.00 92.06 84 LYS A N 1
ATOM 660 C CA . LYS A 1 84 ? -14.950 -5.265 2.715 1.00 92.06 84 LYS A CA 1
ATOM 661 C C . LYS A 1 84 ? -14.236 -5.212 1.362 1.00 92.06 84 LYS A C 1
ATOM 663 O O . LYS A 1 84 ? -13.172 -5.801 1.156 1.00 92.06 84 LYS A O 1
ATOM 668 N N . THR A 1 85 ? -14.848 -4.479 0.434 1.00 93.06 85 THR A N 1
ATOM 669 C CA . THR A 1 85 ? -14.276 -4.144 -0.874 1.00 93.06 85 THR A CA 1
ATOM 670 C C . THR A 1 85 ? -13.066 -3.223 -0.728 1.00 93.06 85 THR A C 1
ATOM 672 O O . THR A 1 85 ? -12.920 -2.507 0.264 1.00 93.06 85 THR A O 1
ATOM 675 N N . MET A 1 86 ? -12.211 -3.225 -1.747 1.00 93.69 86 MET A N 1
ATOM 676 C CA . MET A 1 86 ? -11.092 -2.294 -1.848 1.00 93.69 86 MET A CA 1
ATOM 677 C C . MET A 1 86 ? -11.591 -0.854 -2.039 1.00 93.69 86 MET A C 1
ATOM 679 O O . MET A 1 86 ? -12.486 -0.602 -2.844 1.00 93.69 86 MET A O 1
ATOM 683 N N . GLU A 1 87 ? -10.991 0.088 -1.317 1.00 95.19 87 GLU A N 1
ATOM 684 C CA . GLU A 1 87 ? -11.223 1.528 -1.423 1.00 95.19 87 GLU A CA 1
ATOM 685 C C . GLU A 1 87 ? -9.965 2.193 -1.992 1.00 95.19 87 GLU A C 1
ATOM 687 O O . GLU A 1 87 ? -8.871 2.081 -1.434 1.00 95.19 87 GLU A O 1
ATOM 692 N N . TRP A 1 88 ? -10.110 2.887 -3.117 1.00 95.94 88 TRP A N 1
ATOM 693 C CA . TRP A 1 88 ? -9.029 3.676 -3.702 1.00 95.94 88 TRP A CA 1
ATOM 694 C C . TRP A 1 88 ? -8.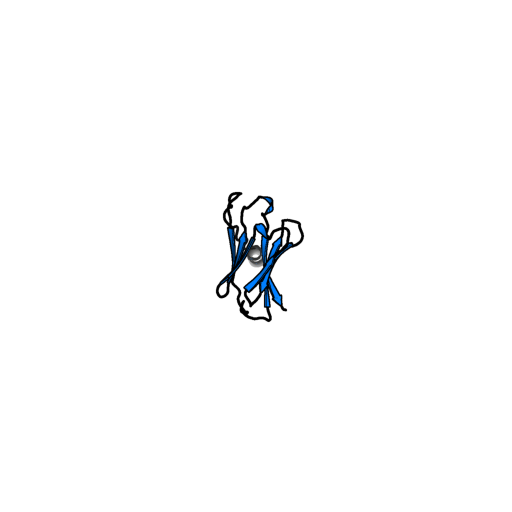810 4.955 -2.885 1.00 95.94 88 TRP A C 1
ATOM 696 O O . TRP A 1 88 ? -9.763 5.666 -2.583 1.00 95.94 88 TRP A O 1
ATOM 706 N N . LEU A 1 89 ? -7.557 5.252 -2.534 1.00 96.44 89 LEU A N 1
ATOM 707 C CA . LEU A 1 89 ? -7.189 6.408 -1.709 1.00 96.44 89 LEU A CA 1
ATOM 708 C C . LEU A 1 89 ? -6.679 7.578 -2.542 1.00 96.44 89 LEU A C 1
ATOM 710 O O . LEU A 1 89 ? -6.964 8.738 -2.243 1.00 96.44 89 LEU A O 1
ATOM 714 N N . GLY A 1 90 ? -5.899 7.273 -3.572 1.00 97.06 90 GLY A N 1
ATOM 715 C CA . GLY A 1 90 ? -5.295 8.286 -4.411 1.00 97.06 90 GLY A CA 1
ATOM 716 C C . GLY A 1 90 ? -4.311 7.717 -5.419 1.00 97.06 90 GLY A C 1
ATOM 717 O O . GLY A 1 90 ? -3.959 6.535 -5.393 1.00 97.06 90 GLY A O 1
ATOM 718 N N . ILE A 1 91 ? -3.866 8.591 -6.311 1.00 96.62 91 ILE A N 1
ATOM 719 C CA . ILE A 1 91 ? -2.940 8.298 -7.402 1.00 96.62 91 ILE A CA 1
ATOM 720 C C . ILE A 1 91 ? -1.891 9.400 -7.497 1.00 96.62 91 ILE A C 1
ATOM 722 O O . ILE A 1 91 ? -2.183 10.566 -7.221 1.00 96.62 91 ILE A O 1
ATOM 726 N N . ILE A 1 92 ? -0.686 9.017 -7.906 1.00 96.44 92 ILE A N 1
ATOM 727 C CA . ILE A 1 92 ? 0.389 9.918 -8.305 1.00 96.44 92 ILE A CA 1
ATOM 728 C C . ILE A 1 92 ? 0.854 9.572 -9.720 1.00 96.44 92 ILE A C 1
ATOM 730 O O . ILE A 1 92 ? 1.041 8.397 -10.063 1.00 96.44 92 ILE A O 1
ATOM 734 N N . TRP A 1 93 ? 1.016 10.606 -10.538 1.00 95.75 93 TRP A N 1
ATOM 735 C CA . TRP A 1 93 ? 1.456 10.512 -11.926 1.00 95.75 93 TRP A CA 1
ATOM 736 C C . TRP A 1 93 ? 2.947 10.821 -12.087 1.00 95.75 93 TRP A C 1
ATOM 738 O O . TRP A 1 93 ? 3.626 11.251 -11.147 1.00 95.75 93 TRP A O 1
ATOM 748 N N . SER A 1 94 ? 3.469 10.587 -13.292 1.00 94.12 94 SER A N 1
ATOM 749 C CA . SER A 1 94 ? 4.880 10.805 -13.622 1.00 94.12 94 SER A CA 1
ATOM 750 C C . SER A 1 94 ? 5.322 12.260 -13.456 1.00 94.12 94 SER A C 1
ATOM 752 O O . SER A 1 94 ? 6.437 12.521 -13.002 1.00 94.12 94 SER A O 1
ATOM 754 N N . ASP A 1 95 ? 4.426 13.212 -13.706 1.00 94.06 95 ASP A N 1
ATOM 755 C CA . ASP A 1 95 ? 4.612 14.649 -13.478 1.00 94.06 95 ASP A CA 1
ATOM 756 C C . ASP A 1 95 ? 4.485 15.064 -11.997 1.00 94.06 95 ASP A C 1
ATOM 758 O O . ASP A 1 95 ? 4.542 16.248 -11.677 1.00 94.06 95 ASP A O 1
ATOM 762 N N . ALA A 1 96 ? 4.347 14.091 -11.088 1.00 94.06 96 ALA A N 1
ATOM 763 C CA . ALA A 1 96 ? 4.118 14.272 -9.654 1.00 94.06 96 ALA A CA 1
ATOM 764 C C . ALA A 1 96 ? 2.784 14.947 -9.288 1.00 94.06 96 ALA A C 1
ATOM 766 O O . ALA A 1 96 ? 2.563 15.256 -8.113 1.00 94.06 96 ALA A O 1
ATOM 767 N N . SER A 1 97 ? 1.865 15.119 -10.243 1.00 94.94 97 SER A N 1
ATOM 768 C CA . SER A 1 97 ? 0.493 15.493 -9.918 1.00 94.94 97 SER A CA 1
ATOM 769 C C . SER A 1 97 ? -0.175 14.378 -9.103 1.00 94.94 97 SER A C 1
ATOM 771 O O . SER A 1 97 ? 0.159 13.194 -9.230 1.00 94.94 97 SER A O 1
ATOM 773 N N . THR A 1 98 ? -1.098 14.756 -8.215 1.00 97.00 98 THR A N 1
ATOM 774 C CA . THR A 1 98 ? -1.806 13.817 -7.336 1.00 97.00 98 THR A CA 1
ATOM 775 C C . THR A 1 98 ? -3.307 14.046 -7.384 1.00 97.00 98 THR A C 1
ATOM 777 O O . THR A 1 98 ? -3.779 15.172 -7.539 1.00 97.00 98 THR A O 1
ATOM 780 N N . ARG A 1 99 ? -4.072 12.965 -7.233 1.00 96.62 99 ARG A N 1
ATOM 781 C CA . ARG A 1 99 ? -5.520 13.023 -7.013 1.00 96.62 99 ARG A CA 1
ATOM 782 C C . ARG A 1 99 ? -5.880 12.105 -5.860 1.00 96.62 99 ARG A C 1
ATOM 784 O O . ARG A 1 99 ? -5.368 10.992 -5.776 1.00 96.62 99 ARG A O 1
ATOM 791 N N . TYR A 1 100 ? -6.784 12.572 -5.011 1.00 97.31 100 TYR A N 1
ATOM 792 C CA . TYR A 1 100 ? -7.211 11.886 -3.798 1.00 97.31 100 TYR A CA 1
ATOM 793 C C . TYR A 1 100 ? -8.683 11.497 -3.881 1.00 97.31 100 TYR A C 1
ATOM 795 O O . TYR A 1 100 ? -9.459 12.114 -4.613 1.00 97.31 100 TYR A O 1
ATOM 803 N N . HIS A 1 101 ? -9.068 10.491 -3.105 1.00 95.75 101 HIS A N 1
ATOM 804 C CA . HIS A 1 101 ? -10.465 10.195 -2.836 1.00 95.75 101 HIS A CA 1
ATOM 805 C C . HIS A 1 101 ? -11.035 11.213 -1.839 1.00 95.75 101 HIS A C 1
ATOM 807 O O . HIS A 1 101 ? -10.404 11.531 -0.827 1.00 95.75 101 HIS A O 1
ATOM 813 N N . ASP A 1 102 ? -12.230 11.735 -2.123 1.00 94.44 102 ASP A N 1
ATOM 814 C CA . ASP A 1 102 ? -12.782 12.884 -1.397 1.00 94.44 102 ASP A CA 1
ATOM 815 C C . ASP A 1 102 ? -12.960 12.639 0.105 1.00 94.44 102 ASP A C 1
ATOM 817 O O . ASP A 1 102 ? -12.786 13.568 0.888 1.00 94.44 102 ASP A O 1
ATOM 821 N N . SER A 1 103 ? -13.239 11.399 0.523 1.00 90.56 103 SER A N 1
ATOM 822 C CA . SER A 1 103 ? -13.444 11.058 1.940 1.00 90.56 103 SER A CA 1
ATOM 823 C C . SER A 1 103 ? -12.168 11.104 2.792 1.00 90.56 103 SER A C 1
ATOM 825 O O . SER A 1 103 ? -12.253 11.132 4.020 1.00 90.56 103 SER A O 1
ATOM 827 N N . VAL A 1 104 ? -10.985 11.073 2.170 1.00 90.75 104 VAL A N 1
ATOM 828 C CA . VAL A 1 104 ? -9.693 10.922 2.867 1.00 90.75 104 VAL A CA 1
ATOM 829 C C . VAL A 1 104 ? -8.693 12.033 2.559 1.00 90.75 104 VAL A C 1
ATOM 831 O O . VAL A 1 104 ? -7.675 12.115 3.247 1.00 90.75 104 VAL A O 1
ATOM 834 N N . LYS A 1 105 ? -8.971 12.894 1.571 1.00 93.19 105 LYS A N 1
ATOM 835 C CA . LYS A 1 105 ? -8.030 13.897 1.040 1.00 93.19 105 LYS A CA 1
ATOM 836 C C . LYS A 1 105 ? -7.396 14.813 2.091 1.00 93.19 105 LYS A C 1
ATOM 838 O O . LYS A 1 105 ? -6.235 15.169 1.945 1.00 93.19 105 LYS A O 1
ATOM 843 N N . ASP A 1 106 ? -8.111 15.132 3.168 1.00 93.31 106 ASP A N 1
ATOM 844 C CA . ASP A 1 106 ? -7.613 16.043 4.209 1.00 93.31 106 ASP A CA 1
ATOM 845 C C . ASP A 1 106 ? -6.649 15.360 5.194 1.00 93.31 106 ASP A C 1
ATOM 847 O O . ASP A 1 106 ? -5.919 16.023 5.932 1.00 93.31 106 ASP A O 1
ATOM 851 N N . ARG A 1 107 ? -6.633 14.020 5.222 1.00 94.25 107 ARG A N 1
ATOM 852 C CA . ARG A 1 107 ? -5.843 13.225 6.176 1.00 94.25 107 ARG A CA 1
ATOM 853 C C . ARG A 1 107 ? -4.675 12.492 5.540 1.00 94.25 107 ARG A C 1
ATOM 855 O O . ARG A 1 107 ? -3.827 11.987 6.274 1.00 94.25 107 ARG A O 1
ATOM 862 N N . ILE A 1 108 ? -4.617 12.410 4.213 1.00 95.50 108 ILE A N 1
ATOM 863 C CA . ILE A 1 108 ? -3.566 11.672 3.514 1.00 95.50 108 ILE A CA 1
ATOM 864 C C . ILE A 1 108 ? -2.680 12.585 2.674 1.00 95.50 108 ILE A C 1
ATOM 866 O O . ILE A 1 108 ? -3.078 13.654 2.227 1.00 95.50 108 ILE A O 1
ATOM 870 N N . THR A 1 109 ? -1.445 12.159 2.448 1.00 96.81 109 THR A N 1
ATOM 871 C CA . THR A 1 109 ? -0.512 12.830 1.542 1.00 96.81 109 THR A CA 1
ATOM 872 C C . THR A 1 109 ? 0.258 11.771 0.773 1.00 96.81 109 THR A C 1
ATOM 874 O O . THR A 1 109 ? 0.834 10.867 1.379 1.00 96.81 109 THR A O 1
ATOM 877 N N . ILE A 1 110 ? 0.258 11.875 -0.556 1.00 96.94 110 ILE A N 1
ATOM 878 C CA . ILE A 1 110 ? 1.015 10.981 -1.436 1.00 96.94 110 ILE A CA 1
ATOM 879 C C . ILE A 1 110 ? 2.212 11.750 -1.987 1.00 96.94 110 ILE A C 1
ATOM 881 O O . ILE A 1 110 ? 2.074 12.879 -2.452 1.00 96.94 110 ILE A O 1
ATOM 885 N N . SER A 1 111 ? 3.392 11.141 -1.938 1.00 95.81 111 SER A N 1
ATOM 886 C CA . SER A 1 111 ? 4.631 11.722 -2.462 1.00 95.81 111 SER A CA 1
ATOM 887 C C . SER A 1 111 ? 5.485 10.657 -3.144 1.00 95.81 111 SER A C 1
ATOM 889 O O . SER A 1 111 ? 5.278 9.462 -2.937 1.00 95.81 111 SER A O 1
ATOM 891 N N . ARG A 1 112 ? 6.447 11.068 -3.978 1.00 94.69 112 ARG A N 1
ATOM 892 C CA . ARG A 1 112 ? 7.425 10.158 -4.594 1.00 94.69 112 ARG A CA 1
ATOM 893 C C . ARG A 1 112 ? 8.850 10.669 -4.447 1.00 94.69 112 ARG A C 1
ATOM 895 O O . ARG A 1 112 ? 9.080 11.873 -4.488 1.00 94.69 112 ARG A O 1
ATOM 902 N N . SER A 1 113 ? 9.792 9.743 -4.310 1.00 93.69 113 SER A N 1
ATOM 903 C CA . SER A 1 113 ? 11.227 10.009 -4.247 1.00 93.69 113 SER A CA 1
ATOM 904 C C . SER A 1 113 ? 12.004 8.845 -4.863 1.00 93.69 113 SER A C 1
ATOM 906 O O . SER A 1 113 ? 11.866 7.695 -4.438 1.00 93.69 113 SER A O 1
ATOM 908 N N . GLY A 1 114 ? 12.806 9.134 -5.892 1.00 92.06 114 GLY A N 1
ATOM 909 C CA . GLY A 1 114 ? 13.521 8.114 -6.664 1.00 92.06 114 GLY A CA 1
ATOM 910 C C . GLY A 1 114 ? 12.570 7.048 -7.218 1.00 92.06 114 GLY A C 1
ATOM 911 O O . GLY A 1 114 ? 11.607 7.372 -7.913 1.00 92.06 114 GLY A O 1
ATOM 912 N N . ASN A 1 115 ? 12.823 5.789 -6.853 1.00 92.19 115 ASN A N 1
ATOM 913 C CA . ASN A 1 115 ? 12.026 4.625 -7.262 1.00 92.19 115 ASN A CA 1
ATOM 914 C C . ASN A 1 115 ? 10.970 4.226 -6.221 1.00 92.19 115 ASN A C 1
ATOM 916 O O . ASN A 1 115 ? 10.431 3.125 -6.278 1.00 92.19 115 ASN A O 1
ATOM 920 N N . SER A 1 116 ? 10.696 5.083 -5.239 1.00 95.50 116 SER A N 1
ATOM 921 C CA . SER A 1 116 ? 9.699 4.812 -4.206 1.00 95.50 116 SER A CA 1
ATOM 922 C C . SER A 1 116 ? 8.628 5.890 -4.183 1.00 95.50 116 SER A C 1
ATOM 924 O O . SER A 1 116 ? 8.888 7.061 -4.465 1.00 95.50 116 SER A O 1
ATOM 926 N N . PHE A 1 117 ? 7.416 5.504 -3.810 1.00 95.56 117 PHE A N 1
ATOM 927 C CA . PHE A 1 117 ? 6.347 6.443 -3.502 1.00 95.56 117 PHE A CA 1
ATOM 928 C C . PHE A 1 117 ? 5.688 6.076 -2.181 1.00 95.56 117 PHE A C 1
ATOM 930 O O . PHE A 1 117 ? 5.633 4.909 -1.796 1.00 95.56 117 PHE A O 1
ATOM 937 N N . SER A 1 118 ? 5.226 7.091 -1.467 1.00 96.75 118 SER A N 1
ATOM 938 C CA . SER A 1 118 ? 4.816 6.976 -0.078 1.00 96.75 118 SER A CA 1
ATOM 939 C C . SER A 1 118 ? 3.405 7.503 0.129 1.00 96.75 118 SER A C 1
ATOM 941 O O . SER A 1 118 ? 2.955 8.404 -0.580 1.00 96.75 118 SER A O 1
ATOM 943 N N . LEU A 1 119 ? 2.722 6.932 1.117 1.00 96.81 119 LEU A N 1
ATOM 944 C CA . LEU A 1 119 ? 1.441 7.386 1.643 1.00 96.81 119 LEU A CA 1
ATOM 945 C C . LEU A 1 119 ? 1.637 7.743 3.110 1.00 96.81 119 LEU A C 1
ATOM 947 O O . LEU A 1 119 ? 1.865 6.862 3.935 1.00 96.81 119 LEU A O 1
ATOM 951 N N . GLN A 1 120 ? 1.525 9.024 3.435 1.00 95.44 120 GLN A N 1
ATOM 952 C CA . GLN A 1 120 ? 1.388 9.472 4.813 1.00 95.44 120 GLN A CA 1
ATOM 953 C C . GLN A 1 120 ? -0.097 9.547 5.164 1.00 95.44 120 GLN A C 1
ATOM 955 O O . GLN A 1 120 ? -0.868 10.163 4.431 1.00 95.44 120 GLN A O 1
ATOM 960 N N . VAL A 1 121 ? -0.480 8.973 6.300 1.00 93.88 121 VAL A N 1
ATOM 961 C CA . VAL A 1 121 ? -1.820 9.099 6.880 1.00 93.88 121 VAL A CA 1
ATOM 962 C C . VAL A 1 121 ? -1.690 9.781 8.235 1.00 93.88 121 VAL A C 1
ATOM 964 O O . VAL A 1 121 ? -0.883 9.373 9.075 1.00 93.88 121 VAL A O 1
ATOM 967 N N . ARG A 1 122 ? -2.472 10.838 8.438 1.00 93.56 122 ARG A N 1
ATOM 96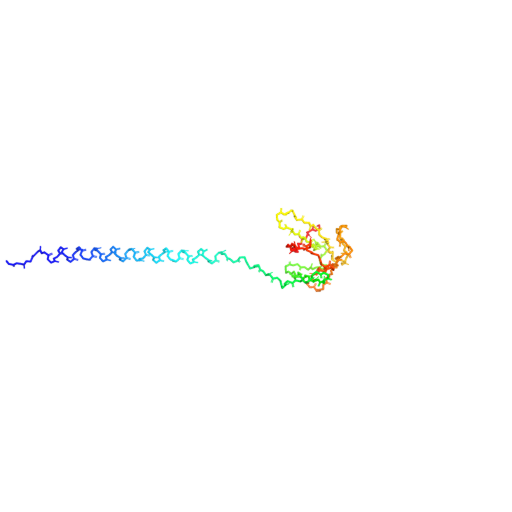8 C CA . ARG A 1 122 ? -2.468 11.673 9.640 1.00 93.56 122 ARG A CA 1
ATOM 969 C C . ARG A 1 122 ? -3.681 11.389 10.509 1.00 93.56 122 ARG A C 1
ATOM 971 O O . ARG A 1 122 ? -4.738 11.007 10.005 1.00 93.56 122 ARG A O 1
ATOM 978 N N . SER A 1 123 ? -3.525 11.640 11.807 1.00 90.31 123 SER A N 1
ATOM 979 C CA . SER A 1 123 ? -4.603 11.533 12.796 1.00 90.31 123 SER A CA 1
ATOM 980 C C . SER A 1 123 ? -5.292 10.168 12.735 1.00 90.31 123 SER A C 1
ATOM 982 O O . SER A 1 123 ? -6.486 10.067 12.450 1.00 90.31 123 SER A O 1
ATOM 984 N N . LEU A 1 124 ? -4.501 9.117 12.959 1.00 88.12 124 LEU A N 1
ATOM 985 C CA . LEU A 1 124 ? -4.955 7.732 12.923 1.00 88.12 124 LEU A CA 1
ATOM 986 C C . LEU A 1 124 ? -6.143 7.489 13.848 1.00 88.12 124 LEU A C 1
ATOM 988 O O . LEU A 1 124 ? -6.122 7.849 15.027 1.00 88.12 124 LEU A O 1
ATOM 992 N N . THR A 1 125 ? -7.142 6.792 13.325 1.00 86.50 125 THR A N 1
ATOM 993 C CA . THR A 1 125 ? -8.283 6.294 14.091 1.00 86.50 125 THR A CA 1
ATOM 994 C C . THR A 1 125 ? -8.366 4.777 13.978 1.00 86.50 125 THR A C 1
ATOM 996 O O . THR A 1 125 ? -7.786 4.171 13.078 1.00 86.50 125 THR A O 1
ATOM 999 N N . THR A 1 126 ? -9.132 4.135 14.860 1.00 83.00 126 THR A N 1
ATOM 1000 C CA . THR A 1 126 ? -9.409 2.692 14.752 1.00 83.00 126 THR A CA 1
ATOM 1001 C C . THR A 1 126 ? -10.063 2.330 13.415 1.00 83.00 126 THR A C 1
ATOM 1003 O O . THR A 1 126 ? -9.835 1.237 12.897 1.00 83.00 126 THR A O 1
ATOM 1006 N N . ALA A 1 127 ? -10.797 3.274 12.815 1.00 85.31 127 ALA A N 1
ATOM 1007 C CA . ALA A 1 127 ? -11.420 3.147 11.504 1.00 85.31 127 ALA A CA 1
ATOM 1008 C C . ALA A 1 127 ? -10.429 3.180 10.327 1.00 85.31 127 ALA A C 1
ATOM 1010 O O . ALA A 1 127 ? -10.857 2.978 9.199 1.00 85.31 127 ALA A O 1
ATOM 1011 N N . ASP A 1 128 ? -9.132 3.412 10.554 1.00 86.69 128 ASP A N 1
ATOM 1012 C CA . ASP A 1 128 ? -8.093 3.354 9.514 1.00 86.69 128 ASP A CA 1
ATOM 1013 C C . ASP A 1 128 ? -7.344 2.007 9.489 1.00 86.69 128 ASP A C 1
ATOM 1015 O O . ASP A 1 128 ? -6.445 1.813 8.665 1.00 86.69 128 ASP A O 1
ATOM 1019 N N . THR A 1 129 ? -7.729 1.066 10.362 1.00 88.88 129 THR A N 1
ATOM 1020 C CA . THR A 1 129 ? -7.173 -0.295 10.420 1.00 88.88 129 THR A CA 1
ATOM 1021 C C . THR A 1 129 ? -7.598 -1.085 9.185 1.00 88.88 129 THR A C 1
ATOM 1023 O O . THR A 1 129 ? -8.732 -1.552 9.083 1.00 88.88 129 THR A O 1
ATOM 1026 N N . ALA A 1 130 ? -6.682 -1.224 8.234 1.00 91.19 130 ALA A N 1
ATOM 1027 C CA . ALA A 1 130 ? -6.906 -1.863 6.945 1.00 91.19 130 ALA A CA 1
ATOM 1028 C C . ALA A 1 130 ? -5.592 -2.436 6.403 1.00 91.19 130 ALA A C 1
ATOM 1030 O O . ALA A 1 130 ? -4.507 -2.064 6.854 1.00 91.19 130 ALA A O 1
ATOM 1031 N N . VAL A 1 131 ? -5.689 -3.302 5.399 1.00 92.19 131 VAL A N 1
ATOM 1032 C CA . VAL A 1 131 ? -4.538 -3.674 4.571 1.00 92.19 131 VAL A CA 1
ATOM 1033 C C . VAL A 1 131 ? -4.362 -2.609 3.494 1.00 92.19 131 VAL A C 1
ATOM 1035 O O . VAL A 1 131 ? -5.338 -2.216 2.859 1.00 92.19 131 VAL A O 1
ATOM 1038 N N . TYR A 1 132 ? -3.137 -2.131 3.289 1.00 93.25 132 TYR A N 1
ATOM 1039 C CA . TYR A 1 132 ? -2.820 -1.107 2.293 1.00 93.25 132 TYR A CA 1
ATOM 1040 C C . TYR A 1 132 ? -2.017 -1.721 1.147 1.00 93.25 132 TYR A C 1
ATOM 1042 O O . TYR A 1 132 ? -1.038 -2.428 1.371 1.00 93.25 132 TYR A O 1
ATOM 1050 N N . TYR A 1 133 ? -2.416 -1.412 -0.080 1.00 94.50 133 TYR A N 1
ATOM 1051 C CA . TYR A 1 133 ? -1.829 -1.913 -1.313 1.00 94.50 133 TYR A CA 1
ATOM 1052 C C . TYR A 1 133 ? -1.327 -0.752 -2.165 1.00 94.50 133 TYR A C 1
ATOM 1054 O O . TYR A 1 133 ? -2.020 0.255 -2.340 1.00 94.50 133 TYR A O 1
ATOM 1062 N N . CYS A 1 134 ? -0.147 -0.932 -2.752 1.00 94.62 134 CYS A N 1
ATOM 1063 C CA . CYS A 1 134 ? 0.295 -0.132 -3.882 1.00 94.62 134 CYS A CA 1
ATOM 1064 C C . CYS A 1 134 ? -0.025 -0.846 -5.199 1.00 94.62 134 CYS A C 1
ATOM 1066 O O . CYS A 1 134 ? 0.154 -2.056 -5.316 1.00 94.62 134 CYS A O 1
ATOM 1068 N N . ALA A 1 135 ? -0.492 -0.098 -6.202 1.00 94.31 135 ALA A N 1
ATOM 1069 C CA . ALA A 1 135 ? -0.865 -0.655 -7.501 1.00 94.31 135 ALA A CA 1
ATOM 1070 C C . ALA A 1 135 ? -0.410 0.228 -8.670 1.00 94.31 135 ALA A C 1
ATOM 1072 O O . ALA A 1 135 ? -0.620 1.443 -8.680 1.00 94.31 135 ALA A O 1
ATOM 1073 N N . ARG A 1 136 ? 0.160 -0.402 -9.699 1.00 93.50 136 ARG A N 1
ATOM 1074 C CA . ARG A 1 136 ? 0.501 0.241 -10.972 1.00 93.50 136 ARG A CA 1
ATOM 1075 C C . ARG A 1 136 ? -0.727 0.288 -11.882 1.00 93.50 136 ARG A C 1
ATOM 1077 O O . ARG A 1 136 ? -1.394 -0.725 -12.070 1.00 93.50 136 ARG A O 1
ATOM 1084 N N . ARG A 1 137 ? -0.980 1.436 -12.505 1.00 88.62 137 ARG A N 1
ATOM 1085 C CA . ARG A 1 137 ? -1.982 1.633 -13.560 1.00 88.62 137 ARG A CA 1
ATOM 1086 C C . ARG A 1 137 ? -1.276 2.022 -14.856 1.00 88.62 137 ARG A C 1
ATOM 1088 O O . ARG A 1 137 ? -0.530 2.993 -14.851 1.00 88.62 137 ARG A O 1
ATOM 1095 N N . SER A 1 138 ? -1.525 1.297 -15.942 1.00 87.31 138 SER A N 1
ATOM 1096 C CA . SER A 1 138 ? -1.180 1.746 -17.296 1.00 87.31 138 SER A CA 1
ATOM 1097 C C . SER A 1 138 ? -2.134 2.858 -17.734 1.00 87.31 138 SER A C 1
ATOM 1099 O O . SER A 1 138 ? -3.334 2.776 -17.441 1.00 87.31 138 SER A O 1
ATOM 1101 N N . GLN A 1 139 ? -1.605 3.892 -18.383 1.00 76.56 139 GLN A N 1
ATOM 1102 C CA . GLN A 1 139 ? -2.402 4.969 -18.976 1.00 76.56 139 GLN A CA 1
ATOM 1103 C C . GLN A 1 139 ? -2.883 4.636 -20.381 1.00 76.56 139 GLN A C 1
ATOM 1105 O O . GLN A 1 139 ? -2.134 3.952 -21.111 1.00 76.56 139 GLN A O 1
#

Sequence (139 aa):
MFKCHIYVDIVIYSFYIIIIIIIIIIIIIIIIIIIIISDVLSDIILTQSPLQPGSSFTLTCTVSGYSLTDSSYASNWIRQFPGKTMEWLGIIWSDASTRYHDSVKDRITISRSGNSFSLQVRSLTTADTAVYYCARRSQ

Radius of gyration: 30.64 Å; chains: 1; bounding box: 32×102×38 Å